Protein AF-A0A7Y3J3L6-F1 (afdb_monomer)

Foldseek 3Di:
DDAFLVVDPFFALDVVLVVVVVVVCVVVVFDKDWAAPQPDPVRVVRSNPRNGTGMDGDPVCVVVVVVVSVVSVVVVVVVVVPDD

Radius of gyration: 13.74 Å; Cα contacts (8 Å, |Δi|>4): 83; chains: 1; bounding box: 42×26×35 Å

Secondary structure (DSSP, 8-state):
----GGGSSSEE-SHHHHHHHHHHHHHHT--EEEEES--STTHHHHHHHH-SEEEEE-TTTHHHHHHHHHHHHHHHHHTTS---

Nearest PDB structures (foldseek):
  4v8p-assembly2_CD  TM=3.789E-01  e=2.994E+00  Tetrahymena thermophila
  2fbh-assembly1_A  TM=3.645E-01  e=4.249E+00  Pseudomonas aeruginosa
  3k1q-assembly1_I  TM=3.392E-01  e=7.979E+00  Grass carp reovirus

Structure (mmCIF, N/CA/C/O backbone):
data_AF-A0A7Y3J3L6-F1
#
_entry.id   AF-A0A7Y3J3L6-F1
#
loop_
_atom_site.group_PDB
_atom_site.id
_atom_site.type_symbol
_atom_site.label_atom_id
_atom_site.label_alt_id
_atom_site.label_comp_id
_atom_site.label_asym_id
_atom_site.label_entity_id
_atom_site.label_seq_id
_atom_site.pdbx_PDB_ins_code
_atom_site.Cartn_x
_atom_site.Cartn_y
_atom_site.Cartn_z
_atom_site.occupancy
_atom_site.B_iso_or_equiv
_atom_site.auth_seq_id
_atom_site.auth_comp_id
_atom_site.auth_asym_id
_atom_site.auth_atom_id
_atom_site.pdbx_PDB_model_num
ATOM 1 N N . MET A 1 1 ? -2.656 0.453 -24.279 1.00 45.69 1 MET A N 1
ATOM 2 C CA . MET A 1 1 ? -2.001 1.508 -23.482 1.00 45.69 1 MET A CA 1
ATOM 3 C C . MET A 1 1 ? -1.623 0.839 -22.172 1.00 45.69 1 MET A C 1
ATOM 5 O O . MET A 1 1 ? -2.522 0.520 -21.410 1.00 45.69 1 MET A O 1
ATOM 9 N N . PHE A 1 2 ? -0.360 0.439 -22.007 1.00 51.38 2 PHE A N 1
ATOM 10 C CA . PHE A 1 2 ? 0.105 -0.222 -20.784 1.00 51.38 2 PHE A CA 1
ATOM 11 C C . PHE A 1 2 ? 0.443 0.887 -19.793 1.00 51.38 2 PHE A C 1
ATOM 13 O O . PHE A 1 2 ? 1.355 1.672 -20.037 1.00 51.38 2 PHE A O 1
ATOM 20 N N . TRP A 1 3 ? -0.385 1.038 -18.768 1.00 48.81 3 TRP A N 1
ATOM 21 C CA . TRP A 1 3 ? -0.146 1.990 -17.693 1.00 48.81 3 TRP A CA 1
ATOM 22 C C . TRP A 1 3 ? 0.962 1.425 -16.794 1.00 48.81 3 TRP A C 1
ATOM 24 O O . TRP A 1 3 ? 0.952 0.226 -16.508 1.00 48.81 3 TRP A O 1
ATOM 34 N N . LYS A 1 4 ? 1.919 2.253 -16.366 1.00 56.44 4 LYS A N 1
ATOM 35 C CA . LYS A 1 4 ? 3.030 1.808 -15.509 1.00 56.44 4 LYS A CA 1
ATOM 36 C C . LYS A 1 4 ? 2.588 1.813 -14.051 1.00 56.44 4 LYS A C 1
ATOM 38 O O . LYS A 1 4 ? 1.847 2.710 -13.665 1.00 56.44 4 LYS A O 1
ATOM 43 N N . ALA A 1 5 ? 3.064 0.874 -13.230 1.00 57.69 5 ALA A N 1
ATOM 44 C CA . ALA A 1 5 ? 2.664 0.785 -11.820 1.00 57.69 5 ALA A CA 1
ATOM 45 C C . ALA A 1 5 ? 2.909 2.096 -11.057 1.00 57.69 5 ALA A C 1
ATOM 47 O O . ALA A 1 5 ? 2.081 2.502 -10.255 1.00 57.69 5 ALA A O 1
ATOM 48 N N . LYS A 1 6 ? 3.993 2.814 -11.376 1.00 56.72 6 LYS A N 1
ATOM 49 C CA . LYS A 1 6 ? 4.302 4.143 -10.815 1.00 56.72 6 LYS A CA 1
ATOM 50 C C . LYS A 1 6 ? 3.256 5.239 -11.077 1.00 56.72 6 LYS A C 1
ATOM 52 O O . LYS A 1 6 ? 3.297 6.263 -10.408 1.00 56.72 6 LYS A O 1
ATOM 57 N N . ASP A 1 7 ? 2.388 5.060 -12.071 1.00 64.62 7 ASP A N 1
ATOM 58 C CA . ASP A 1 7 ? 1.348 6.031 -12.425 1.00 64.62 7 ASP A CA 1
ATOM 59 C C . ASP A 1 7 ? 0.039 5.759 -11.652 1.00 64.62 7 ASP A C 1
ATOM 61 O O . ASP A 1 7 ? -0.934 6.498 -11.810 1.00 64.62 7 ASP A O 1
ATOM 65 N N . TRP A 1 8 ? -0.002 4.706 -10.820 1.00 70.19 8 TRP A N 1
ATOM 66 C CA . TRP A 1 8 ? -1.130 4.443 -9.928 1.00 70.19 8 TRP A CA 1
ATOM 67 C C . TRP A 1 8 ? -1.103 5.335 -8.686 1.00 70.19 8 TRP A C 1
ATOM 69 O O . TRP A 1 8 ? -0.032 5.775 -8.273 1.00 70.19 8 TRP A O 1
ATOM 79 N N . PRO A 1 9 ? -2.266 5.552 -8.040 1.00 77.00 9 PRO A N 1
ATOM 80 C CA . PRO A 1 9 ? -2.353 6.341 -6.811 1.00 77.00 9 PRO A CA 1
ATOM 81 C C . PRO A 1 9 ? -1.502 5.768 -5.670 1.00 77.00 9 PRO A C 1
ATOM 83 O O . PRO A 1 9 ? -0.952 6.522 -4.872 1.00 77.00 9 PRO A O 1
ATOM 86 N N . TRP A 1 10 ? -1.383 4.437 -5.613 1.00 85.00 10 TRP A N 1
ATOM 87 C CA . TRP A 1 10 ? -0.731 3.712 -4.520 1.00 85.00 10 TRP A CA 1
ATOM 88 C C . TRP A 1 10 ? 0.263 2.680 -5.069 1.00 85.00 10 TRP A C 1
ATOM 90 O O . TRP A 1 10 ? -0.017 1.475 -5.078 1.00 85.00 10 TRP A O 1
ATOM 100 N N . PRO A 1 11 ? 1.400 3.147 -5.615 1.00 86.50 11 PRO A N 1
ATOM 101 C CA . PRO A 1 11 ? 2.405 2.285 -6.212 1.00 86.50 11 PRO A CA 1
ATOM 102 C C . PRO A 1 11 ? 3.263 1.623 -5.131 1.00 86.50 11 PRO A C 1
ATOM 104 O O . PRO A 1 11 ? 3.694 2.266 -4.177 1.00 86.50 11 PRO A O 1
ATOM 107 N N . LEU A 1 12 ? 3.581 0.347 -5.319 1.00 82.81 12 LEU A N 1
ATOM 108 C CA . LEU A 1 12 ? 4.512 -0.402 -4.481 1.00 82.81 12 LEU A CA 1
ATOM 109 C C . LEU A 1 12 ? 5.856 -0.531 -5.195 1.00 82.81 12 LEU A C 1
ATOM 111 O O . LEU A 1 12 ? 5.927 -0.960 -6.353 1.00 82.81 12 LEU A O 1
ATOM 115 N N . LYS A 1 1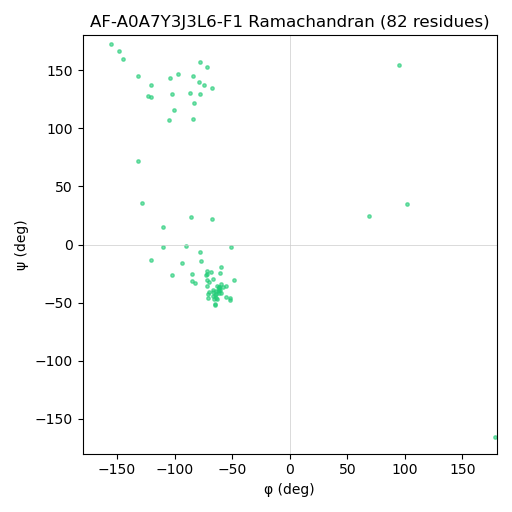3 ? 6.936 -0.179 -4.497 1.00 78.12 13 LYS A N 1
ATOM 116 C CA . LYS A 1 13 ? 8.298 -0.169 -5.049 1.00 78.12 13 LYS A CA 1
ATOM 117 C C . LYS A 1 13 ? 8.949 -1.548 -5.025 1.00 78.12 13 LYS A C 1
ATOM 119 O O . LYS A 1 13 ? 9.743 -1.857 -5.907 1.00 78.12 13 LYS A O 1
ATOM 124 N N . ASN A 1 14 ? 8.636 -2.374 -4.027 1.00 79.69 14 ASN A N 1
ATOM 125 C CA . ASN A 1 14 ? 9.237 -3.694 -3.843 1.00 79.69 14 ASN A CA 1
ATOM 126 C C . ASN A 1 14 ? 8.320 -4.638 -3.040 1.00 79.69 14 ASN A C 1
ATOM 128 O O . ASN A 1 14 ? 7.294 -4.233 -2.489 1.00 79.69 14 ASN A O 1
ATOM 132 N N . SER A 1 15 ? 8.711 -5.911 -2.948 1.00 81.38 15 SER A N 1
ATOM 133 C CA . SER A 1 15 ? 7.960 -6.929 -2.206 1.00 81.38 15 SER A CA 1
ATOM 134 C C . SER A 1 15 ? 7.956 -6.719 -0.689 1.00 81.38 15 SER A C 1
ATOM 136 O O . SER A 1 15 ? 7.057 -7.223 -0.021 1.00 81.38 15 SER A O 1
ATOM 138 N N . ALA A 1 16 ? 8.947 -6.014 -0.132 1.00 81.88 16 ALA A N 1
ATOM 139 C CA . ALA A 1 16 ? 9.003 -5.733 1.302 1.00 81.88 16 ALA A CA 1
ATOM 140 C C . ALA A 1 16 ? 7.922 -4.716 1.696 1.00 81.88 16 ALA A C 1
ATOM 142 O O . ALA A 1 16 ? 7.150 -4.991 2.612 1.00 81.88 16 ALA A O 1
ATOM 143 N N . GLN A 1 17 ? 7.776 -3.624 0.935 1.00 84.56 17 GLN A N 1
ATOM 144 C CA . GLN A 1 17 ? 6.670 -2.674 1.093 1.00 84.56 17 GLN A CA 1
ATOM 145 C C . GLN A 1 17 ? 5.313 -3.369 0.994 1.00 84.56 17 GLN A C 1
ATOM 147 O O . GLN A 1 17 ? 4.441 -3.153 1.830 1.00 84.56 17 GLN A O 1
ATOM 152 N N . A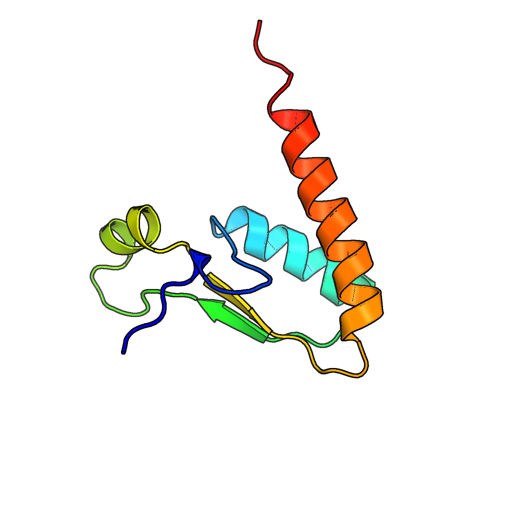LA A 1 18 ? 5.148 -4.246 -0.000 1.00 85.50 18 ALA A N 1
ATOM 153 C CA . ALA A 1 18 ? 3.911 -4.995 -0.183 1.00 85.50 18 ALA A CA 1
ATOM 154 C C . ALA A 1 18 ? 3.569 -5.862 1.039 1.00 85.50 18 ALA A C 1
ATOM 156 O O . ALA A 1 18 ? 2.412 -5.923 1.447 1.00 85.50 18 ALA A O 1
ATOM 157 N N . ALA A 1 19 ? 4.569 -6.525 1.629 1.00 85.75 19 ALA A N 1
ATOM 158 C CA . ALA A 1 19 ? 4.386 -7.364 2.809 1.00 85.75 19 ALA A CA 1
ATOM 159 C C . ALA A 1 19 ? 4.076 -6.545 4.073 1.00 85.75 19 ALA A C 1
ATOM 161 O O . ALA A 1 19 ? 3.213 -6.948 4.853 1.00 85.75 19 ALA A O 1
ATOM 162 N N . LEU A 1 20 ? 4.748 -5.405 4.260 1.00 87.06 20 LEU A N 1
ATOM 163 C CA . LEU A 1 20 ? 4.508 -4.502 5.389 1.00 87.06 20 LEU A CA 1
ATOM 164 C C . LEU A 1 20 ? 3.103 -3.901 5.328 1.00 87.06 20 LEU A C 1
ATOM 166 O O . LEU A 1 20 ? 2.339 -4.035 6.282 1.00 87.06 20 LEU A O 1
ATOM 170 N N . LEU A 1 21 ? 2.734 -3.320 4.183 1.00 87.25 21 LEU A N 1
ATOM 171 C CA . LEU A 1 21 ? 1.412 -2.735 3.997 1.00 87.25 21 LEU A CA 1
ATOM 172 C C . LEU A 1 21 ? 0.314 -3.792 4.142 1.00 87.25 21 LEU A C 1
ATOM 174 O O . LEU A 1 21 ? -0.681 -3.549 4.813 1.00 87.25 21 LEU A O 1
ATOM 178 N N . LYS A 1 22 ? 0.513 -4.989 3.580 1.00 88.19 22 LYS A N 1
ATOM 179 C CA . LYS A 1 22 ? -0.405 -6.115 3.770 1.00 88.19 22 LYS A CA 1
ATOM 180 C C . LYS A 1 22 ? -0.684 -6.385 5.252 1.00 88.19 22 LYS A C 1
ATOM 182 O O . LYS A 1 22 ? -1.841 -6.524 5.630 1.00 88.19 22 LYS A O 1
ATOM 187 N N . GLY A 1 23 ? 0.358 -6.439 6.081 1.00 88.69 23 GLY A N 1
ATOM 188 C CA . GLY A 1 23 ? 0.203 -6.660 7.519 1.00 88.69 23 GLY A CA 1
ATOM 189 C C . GLY A 1 23 ? -0.603 -5.558 8.209 1.00 88.69 23 GLY A C 1
ATOM 190 O O . GLY A 1 23 ? -1.437 -5.862 9.059 1.00 88.69 23 GLY A O 1
ATOM 191 N N . LEU A 1 24 ? -0.396 -4.299 7.814 1.00 88.38 24 LEU A N 1
ATOM 192 C CA . LE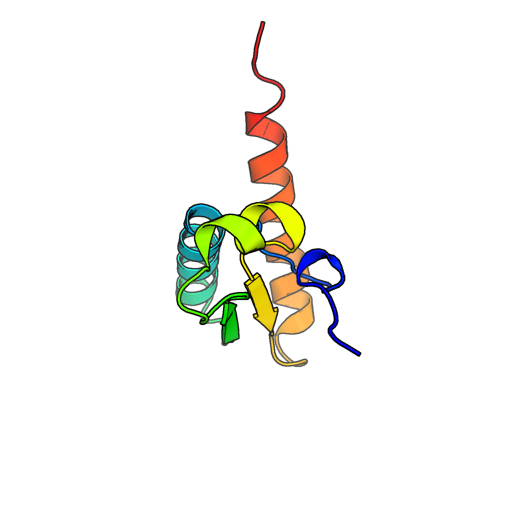U A 1 24 ? -1.157 -3.16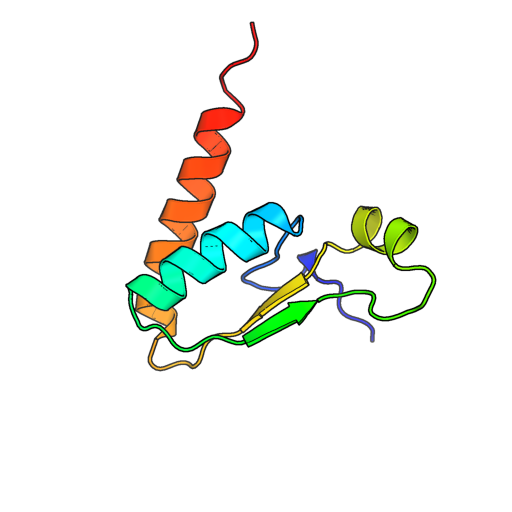2 8.339 1.00 88.38 24 LEU A CA 1
ATOM 193 C C . LEU A 1 24 ? -2.636 -3.235 7.941 1.00 88.38 24 LEU A C 1
ATOM 195 O O . LEU A 1 24 ? -3.506 -3.102 8.795 1.00 88.38 24 LEU A O 1
ATOM 199 N N . LEU A 1 25 ? -2.930 -3.514 6.671 1.00 89.00 25 LEU A N 1
ATOM 200 C CA . LEU A 1 25 ? -4.308 -3.607 6.181 1.00 89.00 25 LEU A CA 1
ATOM 201 C C . LEU A 1 25 ? -5.061 -4.795 6.780 1.00 89.00 25 LEU A C 1
ATOM 203 O O . LEU A 1 25 ? -6.221 -4.651 7.163 1.00 89.00 25 LEU A O 1
ATOM 207 N N . ASP A 1 26 ? -4.393 -5.945 6.910 1.00 90.31 26 ASP A N 1
ATOM 208 C CA . ASP A 1 26 ? -4.950 -7.122 7.581 1.00 90.31 26 ASP A CA 1
ATOM 209 C C . ASP A 1 26 ? -5.257 -6.815 9.067 1.00 90.31 26 ASP A C 1
ATOM 211 O O . ASP A 1 26 ? -6.266 -7.289 9.591 1.00 90.31 26 ASP A O 1
ATOM 215 N N . ASN A 1 27 ? -4.427 -6.005 9.742 1.00 89.94 27 ASN A N 1
ATOM 216 C CA . ASN A 1 27 ? -4.637 -5.596 11.138 1.00 89.94 27 ASN A CA 1
ATOM 217 C C . ASN A 1 27 ? -5.804 -4.611 11.305 1.00 89.94 27 ASN A C 1
ATOM 219 O O . ASN A 1 27 ? -6.608 -4.766 12.223 1.00 89.94 27 ASN A O 1
ATOM 223 N N . GLU A 1 28 ? -5.919 -3.634 10.405 1.00 86.88 28 GLU A N 1
ATOM 224 C CA . GLU A 1 28 ? -7.016 -2.656 10.396 1.00 86.88 28 GLU A CA 1
ATOM 225 C C . GLU A 1 28 ? -8.324 -3.224 9.815 1.00 86.88 28 GLU A C 1
ATOM 227 O O . GLU A 1 28 ? -9.369 -2.576 9.856 1.00 86.88 28 GLU A O 1
ATOM 232 N N . GLY A 1 29 ? -8.294 -4.448 9.277 1.00 88.81 29 GLY A N 1
ATOM 233 C CA . GLY A 1 29 ? -9.458 -5.100 8.680 1.00 88.81 29 GLY A CA 1
ATOM 234 C C . GLY A 1 29 ? -9.923 -4.448 7.375 1.00 88.81 29 GLY A C 1
ATOM 235 O O . GLY A 1 29 ? -11.095 -4.574 7.018 1.00 88.81 29 GLY A O 1
ATOM 236 N N . ILE A 1 30 ? -9.024 -3.758 6.668 1.00 88.94 30 ILE A N 1
ATOM 237 C CA . ILE A 1 30 ? -9.318 -3.085 5.400 1.00 88.94 30 ILE A CA 1
ATOM 238 C C . ILE A 1 30 ? -9.224 -4.114 4.265 1.00 88.94 30 ILE A C 1
ATOM 240 O O . ILE A 1 30 ? -8.165 -4.713 4.083 1.00 88.94 30 ILE A O 1
ATOM 244 N N . PRO A 1 31 ? -10.284 -4.336 3.469 1.00 89.19 31 PRO A N 1
ATOM 245 C CA . PRO A 1 31 ? -10.202 -5.180 2.282 1.00 89.19 31 PRO A CA 1
ATOM 246 C C . PRO A 1 31 ? -9.311 -4.536 1.211 1.00 89.19 31 PRO A C 1
ATOM 248 O O . PRO A 1 31 ? -9.455 -3.355 0.907 1.00 89.19 31 PRO A O 1
ATOM 251 N N . TYR A 1 32 ? -8.416 -5.312 0.594 1.00 88.81 32 TYR A N 1
ATOM 252 C CA . TYR A 1 32 ? -7.517 -4.808 -0.450 1.00 88.81 32 TYR A CA 1
ATOM 253 C C . TYR A 1 32 ? -7.239 -5.832 -1.550 1.00 88.81 32 TYR A C 1
ATOM 255 O O . TYR A 1 32 ? -7.362 -7.045 -1.356 1.00 88.81 32 TYR A O 1
ATOM 263 N N . CYS A 1 33 ? -6.799 -5.337 -2.707 1.00 86.62 33 CYS A N 1
ATOM 264 C CA . CYS A 1 33 ? -6.232 -6.139 -3.784 1.00 86.62 33 CYS A CA 1
ATOM 265 C C . CYS A 1 33 ? -4.798 -5.682 -4.080 1.00 86.62 33 CYS A C 1
ATOM 267 O O . CYS A 1 33 ? -4.553 -4.503 -4.321 1.00 86.62 33 CYS A O 1
ATOM 269 N N . LEU A 1 34 ? -3.840 -6.614 -4.066 1.00 85.69 34 LEU A N 1
ATOM 270 C CA . LEU A 1 34 ? -2.452 -6.351 -4.455 1.00 85.69 34 LEU A CA 1
ATOM 271 C C . LEU A 1 34 ? -2.218 -6.840 -5.878 1.00 85.69 34 LEU A C 1
ATOM 273 O O . LEU A 1 34 ? -2.249 -8.044 -6.140 1.00 85.69 34 LEU A O 1
ATOM 277 N N . ILE A 1 35 ? -1.928 -5.910 -6.781 1.00 81.81 35 ILE A N 1
ATOM 278 C CA . ILE A 1 35 ? -1.651 -6.209 -8.181 1.00 81.81 35 ILE A CA 1
ATOM 279 C C . ILE A 1 35 ? -0.149 -6.093 -8.419 1.00 81.81 35 ILE A C 1
ATOM 281 O O . ILE A 1 35 ? 0.412 -4.995 -8.467 1.00 81.81 35 ILE A O 1
ATOM 285 N N . ARG A 1 36 ? 0.516 -7.238 -8.592 1.00 78.12 36 ARG A N 1
ATOM 286 C CA . ARG A 1 36 ? 1.933 -7.285 -8.963 1.00 78.12 36 ARG A CA 1
ATOM 287 C C . ARG A 1 36 ? 2.090 -7.003 -10.456 1.00 78.12 36 ARG A C 1
ATOM 289 O O . ARG A 1 36 ? 1.450 -7.644 -11.288 1.00 78.12 36 ARG A O 1
ATOM 296 N N . HIS A 1 37 ? 2.970 -6.070 -10.800 1.00 69.75 37 HIS A N 1
ATOM 297 C CA . HIS A 1 37 ? 3.371 -5.832 -12.184 1.00 69.75 37 HIS A CA 1
ATOM 298 C C . HIS A 1 37 ? 4.530 -6.776 -12.532 1.00 69.75 37 HIS A C 1
ATOM 300 O O . HIS A 1 37 ? 5.497 -6.886 -11.785 1.00 69.75 37 HIS A O 1
ATOM 306 N N . GLY A 1 38 ? 4.432 -7.490 -13.659 1.00 60.56 38 GLY A N 1
ATOM 307 C CA . GLY A 1 38 ? 5.524 -8.341 -14.149 1.00 60.56 38 GLY A CA 1
ATOM 308 C C . GLY A 1 38 ? 5.389 -9.849 -13.913 1.00 60.56 38 GLY A C 1
ATOM 309 O O . GLY A 1 38 ? 6.409 -10.521 -13.796 1.00 60.56 38 GLY A O 1
ATOM 310 N N . ASP A 1 39 ? 4.180 -10.420 -13.955 1.00 53.09 39 ASP A N 1
ATOM 311 C CA . ASP A 1 39 ? 3.935 -11.884 -13.937 1.00 53.09 39 ASP A CA 1
ATOM 312 C C . ASP A 1 39 ? 4.416 -12.624 -15.218 1.00 53.09 39 ASP A C 1
ATOM 314 O O . ASP A 1 39 ? 3.949 -13.702 -15.586 1.00 53.09 39 ASP A O 1
ATOM 318 N N . SER A 1 40 ? 5.359 -12.024 -15.949 1.00 51.34 40 SER A N 1
ATOM 319 C CA . SER A 1 40 ? 6.059 -12.649 -17.06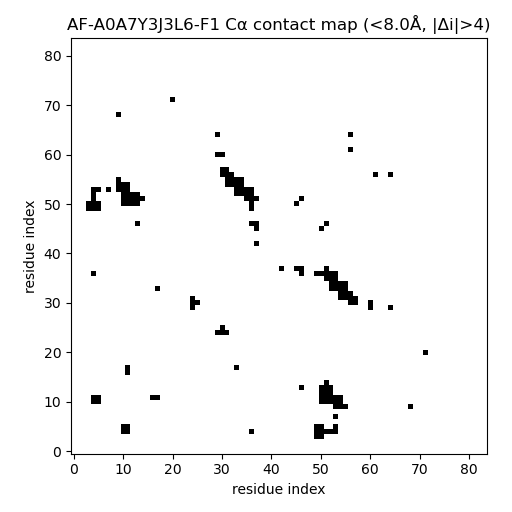8 1.00 51.34 40 SER A CA 1
ATOM 320 C C . SER A 1 40 ? 7.403 -13.188 -16.575 1.00 51.34 40 SER A C 1
ATOM 322 O O . SER A 1 40 ? 8.039 -12.585 -15.716 1.00 51.34 40 SER A O 1
ATOM 324 N N . LEU A 1 41 ? 7.865 -14.308 -17.144 1.00 49.16 41 LEU A N 1
ATOM 325 C CA . LEU A 1 41 ? 9.115 -15.026 -16.815 1.00 49.16 41 LEU A CA 1
ATOM 326 C C . LEU A 1 41 ? 10.411 -14.169 -16.783 1.00 49.16 41 LEU A C 1
ATOM 328 O O . LEU A 1 41 ? 11.474 -14.688 -16.459 1.00 49.16 41 LEU A O 1
ATOM 332 N N . TRP A 1 42 ? 10.330 -12.872 -17.093 1.00 48.22 42 TRP A N 1
ATOM 333 C CA . TRP A 1 42 ? 11.411 -11.882 -17.123 1.00 48.22 42 TRP A CA 1
ATOM 334 C C . TRP A 1 42 ? 11.328 -10.824 -15.996 1.00 48.22 42 TRP A C 1
ATOM 336 O O . TRP A 1 42 ? 12.012 -9.802 -16.070 1.00 48.22 42 TRP A O 1
ATOM 346 N N . GLY A 1 43 ? 10.511 -11.065 -14.960 1.00 50.91 43 GLY A N 1
ATOM 347 C CA . GLY A 1 43 ? 10.070 -10.090 -13.944 1.00 50.91 43 GLY A CA 1
ATOM 348 C C . GLY A 1 43 ? 11.143 -9.208 -13.285 1.00 50.91 43 GLY A C 1
ATOM 349 O O . GLY A 1 43 ? 10.868 -8.047 -12.996 1.00 50.91 43 GLY A O 1
ATOM 350 N N . TYR A 1 44 ? 12.382 -9.690 -13.146 1.00 49.56 44 TYR A N 1
ATOM 351 C CA . TYR A 1 44 ? 13.467 -8.944 -12.488 1.00 49.56 44 TYR A CA 1
ATOM 352 C C . TYR A 1 44 ? 13.919 -7.678 -13.242 1.00 49.56 44 TYR A C 1
ATOM 354 O O . TYR A 1 44 ? 14.380 -6.724 -12.621 1.00 49.56 44 TYR A O 1
ATOM 362 N N . ALA A 1 45 ? 13.808 -7.645 -14.577 1.00 50.50 45 ALA A N 1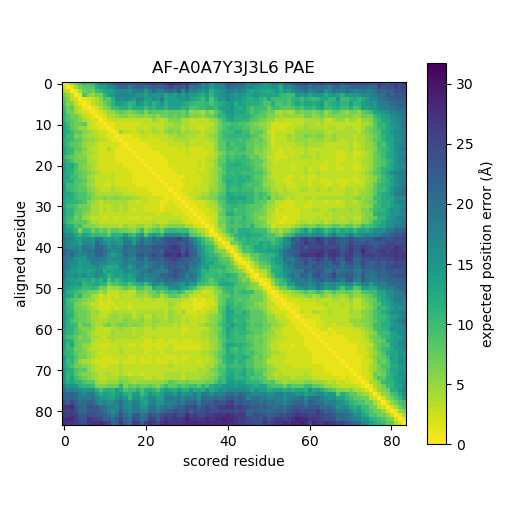
ATOM 363 C CA . ALA A 1 45 ? 14.228 -6.482 -15.371 1.00 50.50 45 ALA A CA 1
ATOM 364 C C . ALA A 1 45 ? 13.132 -5.404 -15.472 1.00 50.50 45 ALA A C 1
ATOM 366 O O . ALA A 1 45 ? 13.432 -4.226 -15.666 1.00 50.50 45 ALA A O 1
ATOM 367 N N . THR A 1 46 ? 11.865 -5.798 -15.327 1.00 50.28 46 THR A N 1
ATOM 368 C CA . THR A 1 46 ? 10.693 -4.910 -15.383 1.00 50.28 46 THR A CA 1
ATOM 369 C C . THR A 1 46 ? 10.388 -4.236 -14.044 1.00 50.28 46 THR A C 1
ATOM 371 O O . THR A 1 46 ? 9.973 -3.078 -14.042 1.00 50.28 46 THR A O 1
ATOM 374 N N . GLU A 1 47 ? 10.675 -4.895 -12.915 1.00 50.94 47 GLU A N 1
ATOM 375 C CA . GLU A 1 47 ? 10.479 -4.334 -11.563 1.00 50.94 47 GLU A CA 1
ATOM 376 C C . GLU A 1 47 ? 11.262 -3.023 -11.353 1.00 50.94 47 GLU A C 1
ATOM 378 O O . GLU A 1 47 ? 10.745 -2.083 -10.753 1.00 50.94 47 GLU A O 1
ATOM 383 N N . VAL A 1 48 ? 12.468 -2.910 -11.927 1.00 53.06 48 VAL A N 1
ATOM 384 C CA . VAL A 1 48 ? 13.333 -1.718 -11.807 1.00 53.06 48 VAL A CA 1
ATOM 385 C C . VAL A 1 48 ? 12.814 -0.524 -12.627 1.00 53.06 48 VAL A C 1
ATOM 387 O O . VAL A 1 48 ? 13.091 0.625 -12.289 1.00 53.06 48 VAL A O 1
ATOM 390 N N . ALA A 1 49 ? 12.061 -0.766 -13.706 1.00 52.66 49 ALA A N 1
ATOM 391 C CA . ALA A 1 49 ? 11.628 0.282 -14.638 1.00 52.66 49 ALA A CA 1
ATOM 392 C C . ALA A 1 49 ? 10.166 0.728 -14.449 1.00 52.66 49 ALA A C 1
ATOM 394 O O . ALA A 1 49 ? 9.825 1.861 -14.813 1.00 52.66 49 ALA A O 1
ATOM 395 N N . GLU A 1 50 ? 9.299 -0.144 -13.924 1.00 55.28 50 GLU A N 1
ATOM 396 C CA . GLU A 1 50 ? 7.847 0.088 -13.893 1.00 55.28 50 GLU A CA 1
ATOM 397 C C . GLU A 1 50 ? 7.234 0.111 -12.485 1.00 55.28 50 GLU A C 1
ATOM 399 O O . GLU A 1 50 ? 6.129 0.637 -12.340 1.00 55.28 50 GLU A O 1
ATOM 404 N N . GLY A 1 51 ? 7.972 -0.331 -11.459 1.00 62.47 51 GLY A N 1
ATOM 405 C CA . GLY A 1 51 ? 7.476 -0.534 -10.093 1.00 62.47 51 GLY A CA 1
ATOM 406 C C . GLY A 1 51 ? 7.042 -1.985 -9.861 1.00 62.47 51 GLY A C 1
ATOM 407 O O . GLY A 1 51 ? 6.714 -2.701 -10.805 1.00 62.47 51 GLY A O 1
ATOM 408 N N . TRP A 1 52 ? 7.064 -2.441 -8.606 1.00 74.62 52 TRP A N 1
ATOM 409 C CA . TRP A 1 52 ? 6.750 -3.833 -8.250 1.00 74.62 52 TRP A CA 1
ATOM 410 C C . TRP A 1 52 ? 5.258 -4.150 -8.391 1.00 74.62 52 TRP A C 1
ATOM 412 O O . TRP A 1 52 ? 4.873 -5.248 -8.792 1.00 74.62 52 TRP A O 1
ATOM 422 N N . GLY A 1 53 ? 4.396 -3.188 -8.078 1.00 81.62 53 GLY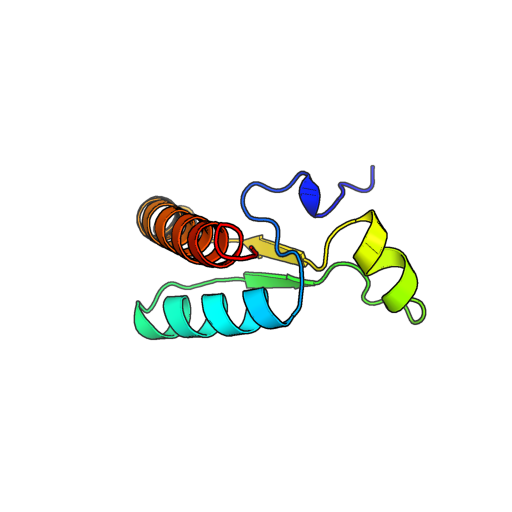 A N 1
ATOM 423 C CA . GLY A 1 53 ? 2.955 -3.375 -8.141 1.00 81.62 53 GLY A CA 1
ATOM 424 C C . GLY A 1 53 ? 2.187 -2.142 -7.700 1.00 81.62 53 GLY A C 1
ATOM 425 O O . GLY A 1 53 ? 2.755 -1.059 -7.585 1.00 81.62 53 GLY A O 1
ATOM 426 N N . HIS A 1 54 ? 0.898 -2.308 -7.444 1.00 85.69 54 HIS A N 1
ATOM 427 C CA . HIS A 1 54 ? 0.058 -1.297 -6.809 1.00 85.69 54 HIS A CA 1
ATOM 428 C C . HIS A 1 54 ? -1.031 -1.955 -5.964 1.00 85.69 54 HIS A C 1
ATOM 430 O O . HIS A 1 54 ? -1.279 -3.162 -6.071 1.00 85.69 54 HIS A O 1
ATOM 436 N N . VAL A 1 55 ? -1.664 -1.145 -5.122 1.0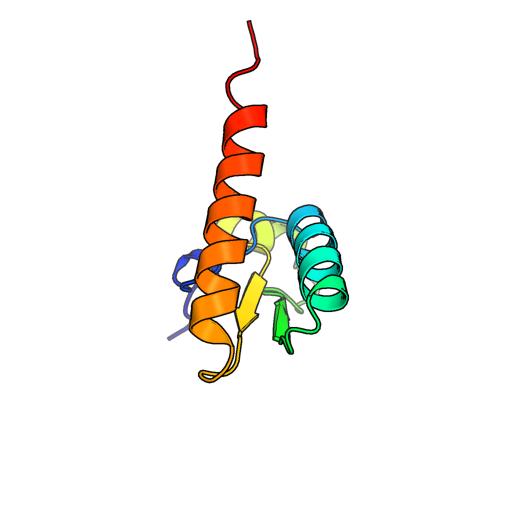0 87.81 55 VAL A N 1
ATOM 437 C CA . VAL A 1 55 ? -2.810 -1.551 -4.305 1.00 87.81 55 VAL A CA 1
ATOM 438 C C . VAL A 1 55 ? -4.088 -0.991 -4.913 1.00 87.81 55 VAL A C 1
ATOM 440 O O . VAL A 1 55 ? -4.093 0.125 -5.427 1.00 87.81 55 VAL A O 1
ATOM 443 N N . GLU A 1 56 ? -5.167 -1.760 -4.848 1.00 87.25 56 GLU A N 1
ATOM 444 C CA . GLU A 1 56 ? -6.527 -1.291 -5.098 1.00 87.25 56 GLU A CA 1
ATOM 445 C C . GLU A 1 56 ? -7.382 -1.519 -3.850 1.00 87.25 56 GLU A C 1
ATOM 447 O O . GLU A 1 56 ? -7.292 -2.563 -3.197 1.00 87.25 56 GLU A O 1
ATOM 452 N N . ILE A 1 57 ? -8.202 -0.524 -3.523 1.00 88.38 57 ILE A N 1
ATOM 453 C CA . ILE A 1 57 ? -9.068 -0.479 -2.342 1.00 88.38 57 ILE A CA 1
ATOM 454 C C . ILE A 1 57 ? -10.452 -0.057 -2.816 1.00 88.38 57 ILE A C 1
ATOM 456 O O . ILE A 1 57 ? -10.571 0.743 -3.750 1.00 88.38 57 ILE A O 1
ATOM 460 N N . ASP A 1 58 ? -11.495 -0.597 -2.197 1.00 88.88 58 ASP A N 1
ATOM 461 C CA . ASP A 1 58 ? -12.857 -0.181 -2.496 1.00 88.88 58 ASP A CA 1
ATOM 462 C C . ASP A 1 58 ? -13.151 1.228 -1.956 1.00 88.88 58 ASP A C 1
ATOM 464 O O . ASP A 1 58 ? -12.581 1.680 -0.961 1.00 88.88 58 ASP A O 1
ATOM 468 N N . ASP A 1 59 ? -14.083 1.932 -2.594 1.00 85.44 59 ASP A N 1
ATOM 469 C CA . ASP A 1 59 ? -14.367 3.329 -2.253 1.00 85.44 59 ASP A CA 1
ATOM 470 C C . ASP A 1 59 ? -14.837 3.524 -0.801 1.00 85.44 59 ASP A C 1
ATOM 472 O O . ASP A 1 59 ? -14.642 4.607 -0.252 1.00 85.44 59 ASP A O 1
ATOM 476 N N . ALA A 1 60 ? -15.418 2.503 -0.152 1.00 89.69 60 ALA A N 1
ATOM 477 C CA . ALA A 1 60 ? -15.889 2.628 1.228 1.00 89.69 60 ALA A CA 1
ATOM 478 C C . ALA A 1 60 ? -14.738 2.706 2.244 1.00 89.69 60 ALA A C 1
ATOM 480 O O . ALA A 1 60 ? -14.916 3.291 3.312 1.00 89.69 60 ALA A O 1
ATOM 481 N N . HIS A 1 61 ? -13.566 2.163 1.906 1.00 90.44 61 HIS A N 1
ATOM 482 C CA . HIS A 1 61 ? -12.382 2.164 2.770 1.00 90.44 61 HIS A CA 1
ATOM 483 C C . HIS A 1 61 ? -11.266 3.078 2.255 1.00 90.44 61 HIS A C 1
ATOM 485 O O . HIS A 1 61 ? -10.245 3.227 2.926 1.00 90.44 61 HIS A O 1
ATOM 491 N N . ARG A 1 62 ? -11.459 3.727 1.098 1.00 87.25 62 ARG A N 1
ATOM 492 C CA . ARG A 1 62 ? -10.471 4.615 0.468 1.00 87.25 62 ARG A CA 1
ATOM 493 C C . ARG A 1 62 ? -9.948 5.691 1.418 1.00 87.25 62 ARG A C 1
ATOM 495 O O . ARG A 1 62 ? -8.744 5.886 1.475 1.00 87.25 62 ARG A O 1
ATOM 502 N N . GLU A 1 63 ? -10.815 6.373 2.164 1.00 88.81 63 GLU A N 1
ATOM 503 C CA . GLU A 1 63 ? -10.390 7.468 3.051 1.00 88.81 63 GLU A CA 1
ATOM 504 C C . GLU A 1 63 ? -9.523 6.966 4.217 1.00 88.81 63 GLU A C 1
ATOM 506 O O . GLU A 1 63 ? -8.468 7.531 4.499 1.00 88.81 63 GLU A O 1
ATOM 511 N N . ALA A 1 64 ? -9.929 5.864 4.857 1.00 87.75 64 ALA A N 1
ATOM 512 C CA . ALA A 1 64 ? -9.152 5.235 5.924 1.00 87.75 64 A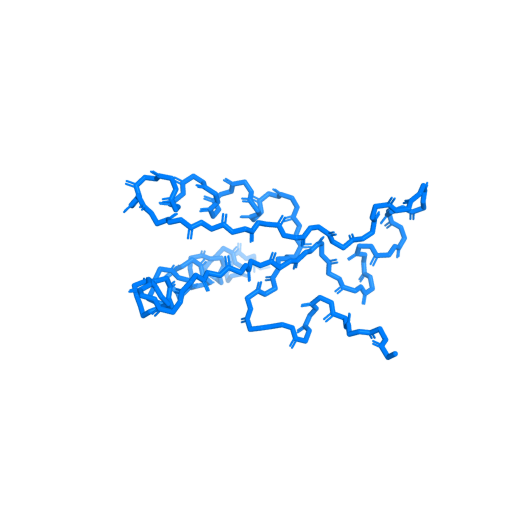LA A CA 1
ATOM 513 C C . ALA A 1 64 ? -7.806 4.710 5.400 1.00 87.75 64 ALA A C 1
ATOM 515 O O . ALA A 1 64 ? -6.767 4.877 6.037 1.00 87.75 64 ALA A O 1
ATOM 516 N N . PHE A 1 65 ? -7.817 4.127 4.201 1.00 90.31 65 PHE A N 1
ATOM 517 C CA . PHE A 1 65 ? -6.607 3.682 3.531 1.00 90.31 65 PHE A CA 1
ATOM 518 C C . PHE A 1 65 ? -5.673 4.843 3.178 1.00 90.31 65 PHE A C 1
ATOM 520 O O . PHE A 1 65 ? -4.470 4.719 3.362 1.00 90.31 65 PHE A O 1
ATOM 527 N N . GLU A 1 66 ? -6.192 5.967 2.680 1.00 89.94 66 GLU A N 1
ATOM 528 C CA . GLU A 1 66 ? -5.376 7.129 2.310 1.00 89.94 66 GLU A CA 1
ATOM 529 C C . GLU A 1 66 ? -4.623 7.702 3.517 1.00 89.94 66 GLU A C 1
ATOM 531 O O . GLU A 1 66 ? -3.462 8.084 3.372 1.00 89.94 66 GLU A O 1
ATOM 536 N N . GLN A 1 67 ? -5.239 7.695 4.703 1.00 89.56 67 GLN A N 1
ATOM 537 C CA . GLN A 1 67 ? -4.571 8.076 5.952 1.00 89.56 67 GLN A CA 1
ATOM 538 C C . GLN A 1 67 ? -3.439 7.101 6.294 1.00 89.56 67 GLN A C 1
ATOM 540 O O . GLN A 1 67 ? -2.295 7.518 6.466 1.00 89.56 67 GLN A O 1
ATOM 545 N N . LEU A 1 68 ? -3.728 5.797 6.290 1.00 88.69 68 LEU A N 1
ATOM 546 C CA . LEU A 1 68 ? -2.736 4.757 6.574 1.00 88.69 68 LEU A CA 1
ATOM 547 C C . LEU A 1 68 ? -1.584 4.767 5.559 1.00 88.69 68 LEU A C 1
ATOM 549 O O . LEU A 1 68 ? -0.425 4.567 5.911 1.00 88.69 68 LEU A O 1
ATOM 553 N N . TRP A 1 69 ? -1.889 5.028 4.290 1.00 88.62 69 TRP A N 1
ATOM 554 C CA . TRP A 1 69 ? -0.905 5.118 3.220 1.00 88.62 69 TRP A CA 1
ATOM 555 C C . TRP A 1 69 ? 0.027 6.319 3.391 1.00 88.62 69 TRP A C 1
ATOM 557 O O . TRP A 1 69 ? 1.225 6.186 3.146 1.00 88.62 69 TRP A O 1
ATOM 567 N N . GLN A 1 70 ? -0.488 7.472 3.830 1.00 87.25 70 GLN A N 1
ATOM 568 C CA . GLN A 1 70 ? 0.354 8.626 4.162 1.00 87.25 70 GLN A CA 1
ATOM 569 C C . GLN A 1 70 ? 1.293 8.311 5.328 1.00 87.25 70 GLN A C 1
ATOM 571 O O . GLN A 1 70 ? 2.494 8.527 5.202 1.00 87.25 70 GLN A O 1
ATOM 576 N N . GLU A 1 71 ? 0.784 7.715 6.408 1.00 86.69 71 GLU A N 1
ATOM 577 C CA . GLU A 1 71 ? 1.609 7.305 7.555 1.00 86.69 71 GLU A CA 1
ATOM 578 C C . GLU A 1 71 ? 2.684 6.279 7.166 1.00 86.69 71 GLU A C 1
ATOM 580 O O . GLU A 1 71 ? 3.826 6.339 7.632 1.00 86.69 71 GLU A O 1
ATOM 585 N N . PHE A 1 72 ? 2.331 5.348 6.279 1.00 85.81 72 PHE A N 1
ATOM 586 C CA . PHE A 1 72 ? 3.248 4.356 5.731 1.00 85.81 72 PHE A CA 1
ATOM 587 C C . PHE A 1 72 ? 4.364 5.003 4.895 1.00 85.81 72 PHE A C 1
ATOM 589 O O . PHE A 1 72 ? 5.532 4.666 5.079 1.00 85.81 72 PHE A O 1
ATOM 596 N N . GLN A 1 73 ? 4.026 5.950 4.010 1.00 82.81 73 GLN A N 1
ATOM 597 C CA . GLN A 1 73 ? 5.012 6.693 3.212 1.00 82.81 73 GLN A CA 1
ATOM 598 C C . GLN A 1 73 ? 5.920 7.558 4.091 1.00 82.81 73 GLN A C 1
ATOM 600 O O . GLN A 1 73 ? 7.133 7.551 3.893 1.00 82.81 73 GLN A O 1
ATOM 605 N N . ASP A 1 74 ? 5.357 8.262 5.072 1.00 78.56 74 ASP A N 1
ATOM 606 C CA . ASP A 1 74 ? 6.130 9.089 5.999 1.00 78.56 74 ASP A CA 1
ATOM 607 C C . ASP A 1 74 ? 7.097 8.231 6.823 1.00 78.56 74 ASP A C 1
ATOM 609 O O . ASP A 1 74 ? 8.254 8.604 6.987 1.00 78.56 74 ASP A O 1
ATOM 613 N N . SER A 1 75 ? 6.677 7.040 7.263 1.00 72.75 75 SER A N 1
ATOM 614 C CA . SER A 1 75 ? 7.551 6.109 7.993 1.00 72.75 75 SER A CA 1
ATOM 615 C C . SER A 1 75 ? 8.739 5.622 7.156 1.00 72.75 75 SER A C 1
ATOM 617 O O . SER A 1 75 ? 9.835 5.479 7.692 1.00 72.75 75 SER A O 1
ATOM 619 N N . GLU A 1 76 ? 8.555 5.415 5.848 1.00 64.50 76 GLU A N 1
ATOM 620 C CA . GLU A 1 76 ? 9.658 5.071 4.937 1.00 64.50 76 GLU A CA 1
ATOM 621 C C . GLU A 1 76 ? 10.604 6.251 4.660 1.00 64.50 76 GLU A C 1
ATOM 623 O O . GLU A 1 76 ? 11.787 6.032 4.413 1.00 64.50 76 GLU A O 1
ATOM 628 N N . ILE A 1 77 ? 10.113 7.496 4.678 1.00 55.56 77 ILE A N 1
ATOM 629 C CA . ILE A 1 77 ? 10.935 8.693 4.419 1.00 55.56 77 ILE A CA 1
ATOM 630 C C . ILE A 1 77 ? 11.909 8.956 5.577 1.00 55.56 77 ILE A C 1
ATOM 632 O O . ILE A 1 77 ? 13.028 9.412 5.347 1.00 55.56 77 ILE A O 1
ATOM 636 N N . VAL A 1 78 ? 11.530 8.628 6.816 1.00 51.09 78 VAL A N 1
ATOM 637 C CA . VAL A 1 78 ? 12.385 8.867 7.993 1.00 51.09 78 VAL A CA 1
ATOM 638 C C . VAL A 1 78 ? 13.593 7.918 8.044 1.00 51.09 78 VAL A C 1
ATOM 640 O O . VAL A 1 78 ? 14.610 8.268 8.640 1.00 51.09 78 VAL A O 1
ATOM 643 N N . GLU A 1 79 ? 13.540 6.752 7.392 1.00 49.62 79 GLU A N 1
ATOM 644 C CA . GLU A 1 79 ? 14.696 5.843 7.319 1.00 49.62 79 GLU A CA 1
ATOM 645 C C . GLU A 1 79 ? 15.770 6.292 6.302 1.00 49.62 79 GLU A C 1
ATOM 647 O O . GLU A 1 79 ? 16.902 5.818 6.387 1.00 49.62 79 GLU A O 1
ATOM 652 N N . ASP A 1 80 ? 15.470 7.237 5.396 1.00 48.97 80 ASP A N 1
ATOM 653 C CA . ASP A 1 80 ? 16.417 7.728 4.372 1.00 48.97 80 ASP A CA 1
ATOM 654 C C . ASP A 1 80 ? 17.196 8.992 4.814 1.00 48.97 80 ASP A C 1
ATOM 656 O O . ASP A 1 80 ? 18.256 9.294 4.270 1.00 48.97 80 ASP A O 1
ATOM 660 N N . GLU A 1 81 ? 16.755 9.707 5.862 1.00 45.69 81 GLU A N 1
ATOM 661 C CA . GLU A 1 81 ? 17.474 10.877 6.422 1.00 45.69 81 GLU A CA 1
ATOM 662 C C . GLU A 1 81 ? 18.548 10.503 7.470 1.00 45.69 81 GLU A C 1
ATOM 664 O O . GLU A 1 81 ? 18.921 11.304 8.333 1.00 45.69 81 GLU A O 1
ATOM 669 N N . GLY A 1 82 ? 19.055 9.271 7.407 1.00 48.84 82 GLY A N 1
ATOM 670 C CA . GLY A 1 82 ? 19.948 8.680 8.400 1.00 48.84 82 GLY A CA 1
ATOM 671 C C . GLY A 1 82 ? 21.234 8.073 7.842 1.00 48.84 82 GLY A C 1
ATOM 672 O O . GLY A 1 82 ? 21.685 7.071 8.389 1.00 48.84 82 GLY A O 1
ATOM 673 N N . GLU A 1 83 ? 21.849 8.647 6.804 1.00 35.94 83 GLU A N 1
ATOM 674 C CA . GLU A 1 83 ? 23.239 8.319 6.449 1.00 35.94 83 GLU A CA 1
ATOM 675 C C . GLU A 1 83 ? 24.125 9.581 6.426 1.00 35.94 83 GLU A C 1
ATOM 677 O O . GLU A 1 83 ? 23.776 10.616 5.863 1.00 35.94 83 GLU A O 1
ATOM 682 N N . VAL A 1 84 ? 25.232 9.467 7.167 1.00 43.41 84 VAL A N 1
ATOM 683 C CA . VAL A 1 84 ? 26.225 10.472 7.597 1.00 43.41 84 VAL A CA 1
ATOM 684 C C . VAL A 1 84 ? 27.078 11.090 6.492 1.00 43.41 84 VAL A C 1
ATOM 686 O O . VAL A 1 84 ? 27.426 10.379 5.526 1.00 43.41 84 VAL A O 1
#

Sequence (84 aa):
MFWKAKDWPWPLKNSAQAALLKGLLDNEGIPYCLIRHGDSLWGYATEVAEGWGHVEIDDAHREAFEQLWQEFQDSEIVEDEGEV

pLDDT: mean 73.33, std 16.73, range [35.94, 90.44]

Solvent-accessible surface area (backbone atoms only — not comparable to full-atom values): 5027 Å² total; per-residue (Å²): 134,86,80,49,31,68,79,44,100,45,50,27,73,40,72,66,56,49,53,52,52,47,53,52,32,64,71,73,67,52,73,72,45,81,48,71,49,50,95,49,103,64,33,81,70,45,30,80,77,32,26,28,13,30,60,48,64,53,80,92,50,38,67,65,46,52,54,53,49,49,55,52,52,53,58,58,54,62,68,68,80,71,78,134

Mean predicted aligned error: 9.58 Å